Protein AF-A0A2T5C713-F1 (afdb_monomer)

Secondary structure (DSSP, 8-state):
-------------SSHHHHHHHHHHHHHHHHHTT--SHHHHHHHHS---HHHHHHHHHHHHHHHT--TTSPP---HHHHHHHHHHHHHHHH-TTSPPPHHHHHHHHTT-

Structure (mmCIF, N/CA/C/O backbone):
data_AF-A0A2T5C713-F1
#
_entry.id   AF-A0A2T5C713-F1
#
loop_
_atom_site.group_PDB
_atom_site.id
_atom_site.type_symbol
_atom_site.label_atom_id
_atom_site.label_alt_id
_atom_site.label_comp_id
_atom_site.label_asym_id
_atom_site.label_entity_id
_atom_site.label_seq_id
_atom_site.pdbx_PDB_ins_code
_atom_site.Cartn_x
_atom_site.Cartn_y
_atom_site.Cartn_z
_atom_site.occupancy
_atom_site.B_iso_or_equiv
_a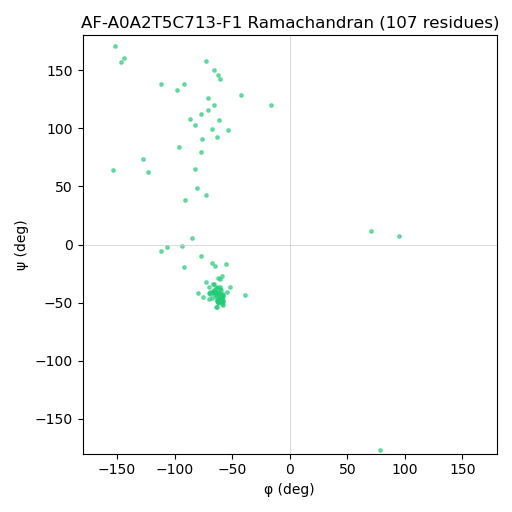tom_site.auth_seq_id
_atom_site.auth_comp_id
_atom_site.auth_asym_id
_atom_site.auth_atom_id
_atom_site.pdbx_PDB_model_num
ATOM 1 N N . MET A 1 1 ? 36.015 6.334 3.143 1.00 34.12 1 MET A N 1
ATOM 2 C CA . MET A 1 1 ? 35.365 7.573 2.676 1.00 34.12 1 MET A CA 1
ATOM 3 C C . MET A 1 1 ? 33.878 7.441 2.978 1.00 34.12 1 MET A C 1
ATOM 5 O O . MET A 1 1 ? 33.215 6.653 2.323 1.00 34.12 1 MET A O 1
ATOM 9 N N . HIS A 1 2 ? 33.399 8.082 4.046 1.00 41.38 2 HIS A N 1
ATOM 10 C CA . HIS A 1 2 ? 31.976 8.135 4.399 1.00 41.38 2 HIS A CA 1
ATOM 11 C C . HIS A 1 2 ? 31.373 9.326 3.646 1.00 41.38 2 HIS A C 1
ATOM 13 O O . HIS A 1 2 ? 31.689 10.467 3.976 1.00 41.38 2 HIS A O 1
ATOM 19 N N . GLN A 1 3 ? 30.565 9.080 2.614 1.00 41.56 3 GLN A N 1
ATOM 20 C CA . GLN A 1 3 ? 29.680 10.119 2.094 1.00 41.56 3 GLN A CA 1
ATOM 21 C C . GLN A 1 3 ? 28.439 10.139 2.978 1.00 41.56 3 GLN A C 1
ATOM 23 O O . GLN A 1 3 ? 27.578 9.266 2.892 1.00 41.56 3 GLN A O 1
ATOM 28 N N . ASN A 1 4 ? 28.393 11.133 3.861 1.00 44.84 4 ASN A N 1
ATOM 29 C CA . ASN A 1 4 ? 27.157 11.586 4.471 1.00 44.84 4 ASN A CA 1
ATOM 30 C C . ASN A 1 4 ? 26.258 12.087 3.342 1.00 44.84 4 ASN A C 1
ATOM 32 O O . ASN A 1 4 ? 26.524 13.139 2.763 1.00 44.84 4 ASN A O 1
ATOM 36 N N . ASN A 1 5 ? 25.219 11.320 3.016 1.00 40.47 5 ASN A N 1
ATOM 37 C CA . ASN A 1 5 ? 24.158 11.793 2.145 1.00 40.47 5 ASN A CA 1
ATOM 38 C C . ASN A 1 5 ? 23.242 12.715 2.965 1.00 40.47 5 ASN A C 1
ATOM 40 O O . ASN A 1 5 ? 22.223 12.295 3.506 1.00 40.47 5 ASN A O 1
ATOM 44 N N . THR A 1 6 ? 23.678 13.961 3.142 1.00 43.78 6 THR A N 1
ATOM 45 C CA . THR A 1 6 ? 22.876 15.081 3.651 1.00 43.78 6 THR A CA 1
ATOM 46 C C . THR A 1 6 ? 22.062 15.687 2.510 1.00 43.78 6 THR A C 1
ATOM 48 O O . THR A 1 6 ? 22.264 16.841 2.152 1.00 43.78 6 THR A O 1
ATOM 51 N N . ASP A 1 7 ? 21.127 14.916 1.955 1.00 48.50 7 ASP A N 1
ATOM 52 C CA . ASP A 1 7 ? 20.010 15.476 1.193 1.00 48.50 7 ASP A CA 1
ATOM 53 C C . ASP A 1 7 ? 18.820 15.594 2.143 1.00 48.50 7 ASP A C 1
ATOM 55 O O . ASP A 1 7 ? 17.981 14.706 2.294 1.00 48.50 7 ASP A O 1
ATOM 59 N N . GLY A 1 8 ? 18.810 16.703 2.878 1.00 49.16 8 GLY A N 1
ATOM 60 C CA . GLY A 1 8 ? 17.656 17.109 3.648 1.00 49.16 8 GLY A CA 1
ATOM 61 C C . GLY A 1 8 ? 16.614 17.705 2.723 1.00 49.16 8 GLY A C 1
ATOM 62 O O . GLY A 1 8 ? 16.852 18.792 2.232 1.00 49.16 8 GLY A O 1
ATOM 63 N N . ILE A 1 9 ? 15.476 17.028 2.558 1.00 38.47 9 ILE A N 1
ATOM 64 C CA . ILE A 1 9 ? 14.124 17.612 2.593 1.00 38.47 9 ILE A CA 1
ATOM 65 C C . ILE A 1 9 ? 13.171 16.485 3.028 1.00 38.47 9 ILE A C 1
ATOM 67 O O . ILE A 1 9 ? 12.314 16.031 2.276 1.00 38.47 9 ILE A O 1
ATOM 71 N N . PHE A 1 10 ? 13.335 15.970 4.250 1.00 47.78 10 PHE A N 1
ATOM 72 C CA . PHE A 1 10 ? 12.199 15.307 4.885 1.00 47.78 10 PHE A CA 1
ATOM 73 C C . PHE A 1 10 ? 11.1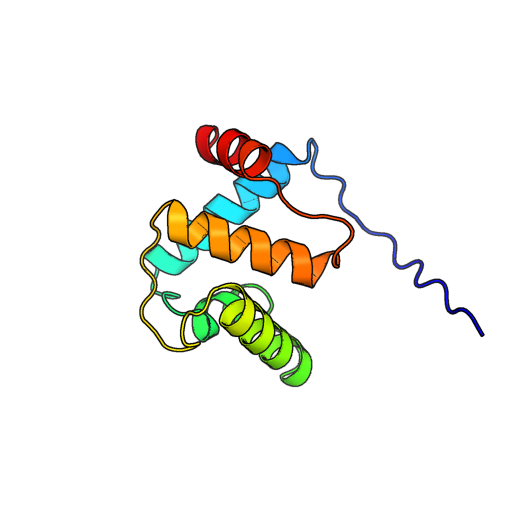93 16.421 5.157 1.00 47.78 10 PHE A C 1
ATOM 75 O O . PHE A 1 10 ? 11.352 17.171 6.121 1.00 47.78 10 PHE A O 1
ATOM 82 N N . GLU A 1 11 ? 10.183 16.565 4.301 1.00 40.62 11 GLU A N 1
ATOM 83 C CA . GLU A 1 11 ? 8.927 17.156 4.739 1.00 40.62 11 GLU A CA 1
ATOM 84 C C . GLU A 1 11 ? 8.493 16.338 5.958 1.00 40.62 11 GLU A C 1
ATOM 86 O O . GLU A 1 11 ? 8.007 15.212 5.851 1.00 40.62 11 GLU A O 1
ATOM 91 N N . GLN A 1 12 ? 8.783 16.860 7.149 1.00 46.84 12 GLN A N 1
ATOM 92 C CA . GLN A 1 12 ? 8.226 16.355 8.387 1.00 46.84 12 GLN A CA 1
ATOM 93 C C . GLN A 1 12 ? 6.723 16.580 8.276 1.00 46.84 12 GLN A C 1
ATOM 95 O O . GLN A 1 12 ? 6.213 17.665 8.556 1.00 46.84 12 GLN A O 1
ATOM 100 N N . PHE A 1 13 ? 6.032 15.553 7.779 1.00 52.12 13 PHE A N 1
ATOM 101 C CA . PHE A 1 13 ? 4.586 15.439 7.789 1.00 52.12 13 PHE A CA 1
ATOM 102 C C . PHE A 1 13 ? 4.095 15.914 9.154 1.00 52.12 13 PHE A C 1
ATOM 104 O O . PHE A 1 13 ? 4.617 15.480 10.180 1.00 52.12 13 PHE A O 1
ATOM 111 N N . SER A 1 14 ? 3.133 16.831 9.175 1.00 49.44 14 SER A N 1
ATOM 112 C CA . SER A 1 14 ? 2.764 17.612 10.362 1.00 49.44 14 SER A CA 1
ATOM 113 C C . SER A 1 14 ? 2.394 16.760 11.593 1.00 49.44 14 SER A C 1
ATOM 115 O O . SER A 1 14 ? 2.458 17.268 12.705 1.00 49.44 14 SER A O 1
ATOM 117 N N . THR A 1 15 ? 2.099 15.464 11.407 1.00 70.88 15 THR A N 1
ATOM 118 C CA . THR A 1 15 ? 2.588 14.349 12.244 1.00 70.88 15 THR A CA 1
ATOM 119 C C . THR A 1 15 ? 2.843 13.126 11.336 1.00 70.88 15 THR A C 1
ATOM 121 O O . THR A 1 15 ? 2.294 13.056 10.228 1.00 70.88 15 THR A O 1
ATOM 124 N N . PHE A 1 16 ? 3.649 12.145 11.769 1.00 77.44 16 PHE A N 1
ATOM 125 C CA . PHE A 1 16 ? 3.937 10.915 11.004 1.00 77.44 16 PHE A CA 1
ATOM 126 C C . PHE A 1 16 ? 2.655 10.193 10.540 1.00 77.44 16 PHE A C 1
ATOM 128 O O . PHE A 1 16 ? 2.577 9.691 9.418 1.00 77.44 16 PHE A O 1
ATOM 135 N N . GLU A 1 17 ? 1.615 10.204 11.373 1.00 81.75 17 GLU A N 1
ATOM 136 C CA . GLU A 1 17 ? 0.312 9.591 11.113 1.00 81.75 17 GLU A CA 1
ATOM 137 C C . GLU A 1 17 ? -0.439 10.258 9.953 1.00 81.75 17 GLU A C 1
ATOM 139 O O . GLU A 1 17 ? -1.045 9.558 9.140 1.00 81.75 17 GLU A O 1
ATOM 144 N N . TYR A 1 18 ? -0.384 11.590 9.822 1.00 84.31 18 TYR A N 1
ATOM 145 C CA . TYR A 1 18 ? -1.032 12.292 8.705 1.00 84.31 18 TYR A CA 1
ATOM 146 C C . TYR A 1 18 ? -0.327 12.032 7.373 1.00 84.31 18 TYR A C 1
ATOM 148 O O . TYR A 1 18 ? -1.002 11.870 6.352 1.00 84.31 18 TYR A O 1
ATOM 156 N N . GLY A 1 19 ? 1.006 11.936 7.384 1.00 86.50 19 GLY A N 1
ATOM 157 C CA . GLY A 1 19 ? 1.782 11.539 6.206 1.00 86.50 19 GLY A CA 1
ATOM 158 C C . GLY A 1 19 ? 1.439 10.123 5.758 1.00 86.50 19 GLY A C 1
ATOM 159 O O . GLY A 1 19 ? 1.101 9.885 4.597 1.00 86.50 19 GLY A O 1
ATOM 160 N N . LEU A 1 20 ? 1.407 9.193 6.714 1.00 90.44 20 LEU A N 1
ATOM 161 C CA . LEU A 1 20 ? 1.032 7.810 6.457 1.00 90.44 20 LEU A CA 1
ATOM 162 C C . LEU A 1 20 ? -0.412 7.696 5.947 1.00 90.44 20 LEU A C 1
ATOM 164 O O . LEU A 1 20 ? -0.674 6.968 4.992 1.00 90.44 20 LEU A O 1
ATOM 168 N N . ARG A 1 21 ? -1.349 8.464 6.515 1.00 93.62 21 ARG A N 1
ATOM 169 C CA . ARG A 1 21 ? -2.741 8.532 6.050 1.00 93.62 21 ARG A CA 1
ATOM 170 C C . ARG A 1 21 ? -2.821 9.011 4.600 1.00 93.62 21 ARG A C 1
ATOM 172 O O . ARG A 1 21 ? -3.536 8.403 3.803 1.00 93.62 21 ARG A O 1
ATOM 179 N N . ALA A 1 22 ? -2.116 10.090 4.252 1.00 93.00 22 ALA A N 1
ATOM 180 C CA . ALA A 1 22 ? -2.098 10.617 2.889 1.00 93.00 22 ALA A CA 1
ATOM 181 C C . ALA A 1 22 ? -1.585 9.563 1.895 1.00 93.00 22 ALA A C 1
ATOM 183 O O . ALA A 1 22 ? -2.235 9.311 0.879 1.00 93.00 22 ALA A O 1
ATOM 184 N N . MET A 1 23 ? -0.500 8.871 2.251 1.00 94.00 23 MET A N 1
ATOM 185 C CA . MET A 1 23 ? 0.062 7.781 1.457 1.00 94.00 23 MET A CA 1
ATOM 186 C C . MET A 1 23 ? -0.924 6.614 1.290 1.00 94.00 23 MET A C 1
ATOM 188 O O . MET A 1 23 ? -1.152 6.155 0.170 1.00 94.00 23 MET A O 1
ATOM 192 N N . ILE A 1 24 ? -1.574 6.166 2.375 1.00 95.56 24 ILE A N 1
ATOM 193 C CA . ILE A 1 24 ? -2.591 5.104 2.313 1.00 95.56 24 ILE A CA 1
ATOM 194 C C . ILE A 1 24 ? -3.743 5.518 1.390 1.00 95.56 24 ILE A C 1
ATOM 196 O O . ILE A 1 24 ? -4.166 4.732 0.540 1.00 95.56 24 ILE A O 1
ATOM 200 N N . LYS A 1 25 ? -4.243 6.753 1.528 1.00 96.38 25 LYS A N 1
ATOM 201 C CA . LYS A 1 25 ? -5.339 7.280 0.707 1.00 96.38 25 LYS A CA 1
ATOM 202 C C . LYS A 1 25 ? -4.969 7.309 -0.774 1.00 96.38 25 LYS A C 1
ATOM 204 O O . LYS A 1 25 ? -5.792 6.924 -1.606 1.00 96.38 25 LYS A O 1
ATOM 209 N N . GLN A 1 26 ? -3.754 7.744 -1.098 1.00 95.50 26 GLN A N 1
ATOM 210 C CA . GLN A 1 26 ? -3.254 7.788 -2.469 1.00 95.50 26 GLN A CA 1
ATOM 211 C C . GLN A 1 26 ? -3.163 6.383 -3.069 1.00 95.50 26 GLN A C 1
ATOM 213 O O . GLN A 1 26 ? -3.803 6.121 -4.084 1.00 95.50 26 GLN A O 1
ATOM 218 N N . VAL A 1 27 ? -2.475 5.455 -2.393 1.00 96.25 27 VAL A N 1
ATOM 219 C CA . VAL A 1 27 ? -2.325 4.068 -2.863 1.00 96.25 27 VAL A CA 1
ATOM 220 C C . VAL A 1 27 ? -3.684 3.393 -3.045 1.00 96.25 27 VAL A C 1
ATOM 222 O O . VAL A 1 27 ? -3.923 2.751 -4.068 1.00 96.25 27 VAL A O 1
ATOM 225 N N . LYS A 1 28 ? -4.608 3.574 -2.093 1.00 97.25 28 LYS A N 1
ATOM 226 C CA . LYS A 1 28 ? -5.974 3.054 -2.213 1.00 97.25 28 LYS A CA 1
ATOM 227 C C . LYS A 1 28 ? -6.671 3.610 -3.459 1.00 97.25 28 LYS A C 1
ATOM 229 O O . LYS A 1 28 ? -7.189 2.839 -4.261 1.00 97.25 28 LYS A O 1
ATOM 234 N N . THR A 1 29 ? -6.654 4.932 -3.623 1.00 97.12 29 THR A N 1
ATOM 235 C CA . THR A 1 29 ? -7.304 5.619 -4.748 1.00 97.12 29 THR A CA 1
ATOM 236 C C . THR A 1 29 ? -6.735 5.165 -6.091 1.00 97.12 29 THR A C 1
ATOM 238 O O . THR A 1 29 ? -7.482 5.002 -7.051 1.00 97.12 29 THR A O 1
ATOM 241 N N . ASP A 1 30 ? -5.426 4.948 -6.172 1.00 96.81 30 ASP A N 1
ATOM 242 C CA . ASP A 1 30 ? -4.770 4.528 -7.406 1.00 96.81 30 ASP A CA 1
ATOM 243 C C . ASP A 1 30 ? -5.131 3.090 -7.787 1.00 96.81 30 ASP A C 1
ATOM 245 O O . ASP A 1 30 ? -5.438 2.831 -8.954 1.00 96.81 30 ASP A O 1
ATOM 249 N N . ILE A 1 31 ? -5.183 2.176 -6.812 1.00 96.69 31 ILE A N 1
ATOM 250 C CA . ILE A 1 31 ? -5.669 0.806 -7.030 1.00 96.69 31 ILE A CA 1
ATOM 251 C C . ILE A 1 31 ? -7.119 0.834 -7.529 1.00 96.69 31 ILE A C 1
ATOM 253 O O . ILE A 1 31 ? -7.421 0.206 -8.545 1.00 96.69 31 ILE A O 1
ATOM 257 N N . ASP A 1 32 ? -7.989 1.612 -6.876 1.00 96.12 32 ASP A N 1
ATOM 258 C CA . ASP A 1 32 ? -9.405 1.743 -7.250 1.00 96.12 32 ASP A CA 1
ATOM 259 C C . ASP A 1 32 ? -9.589 2.333 -8.662 1.00 96.12 32 ASP A C 1
ATOM 261 O O . ASP A 1 32 ? -10.555 2.016 -9.353 1.00 96.12 32 ASP A O 1
ATOM 265 N N . LYS A 1 33 ? -8.643 3.162 -9.125 1.00 96.38 33 LYS A N 1
ATOM 266 C CA . LYS A 1 33 ? -8.618 3.752 -10.476 1.00 96.38 33 LYS A CA 1
ATOM 267 C C . LYS A 1 33 ? -7.977 2.855 -11.542 1.00 96.38 33 LYS A C 1
ATOM 269 O O . LYS A 1 33 ? -7.812 3.292 -12.679 1.00 96.38 33 LYS A O 1
ATOM 274 N N . GLY A 1 34 ? -7.607 1.619 -11.209 1.00 94.38 34 GLY A N 1
ATOM 275 C CA . GLY A 1 34 ? -7.061 0.654 -12.170 1.00 94.38 34 GLY A CA 1
ATOM 276 C C . GLY A 1 34 ? -5.533 0.599 -12.243 1.00 94.38 34 GLY A C 1
ATOM 277 O O . GLY A 1 34 ? -4.990 -0.157 -13.054 1.00 94.38 34 GLY A O 1
ATOM 278 N N . HIS A 1 35 ? -4.816 1.300 -11.357 1.00 96.31 35 HIS A N 1
ATOM 279 C CA . HIS A 1 35 ? -3.395 1.036 -11.088 1.00 96.31 35 HIS A CA 1
ATOM 280 C C . HIS A 1 35 ? -3.250 -0.149 -10.121 1.00 96.31 35 HIS A C 1
ATOM 282 O O . HIS A 1 35 ? -2.553 -0.103 -9.113 1.00 96.31 35 HIS A O 1
ATOM 288 N N . ASN A 1 36 ? -3.965 -1.225 -10.431 1.00 96.12 36 ASN A N 1
ATOM 289 C CA . ASN A 1 36 ? -4.216 -2.374 -9.575 1.00 96.12 36 ASN A CA 1
ATOM 290 C C . ASN A 1 36 ? -3.171 -3.484 -9.751 1.00 96.12 36 ASN A C 1
ATOM 292 O O . ASN A 1 36 ? -3.509 -4.660 -9.744 1.00 9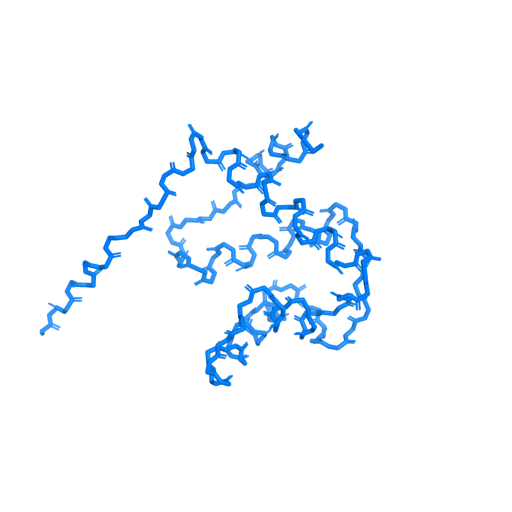6.12 36 ASN A O 1
ATOM 296 N N . SER A 1 37 ? -1.905 -3.125 -9.926 1.00 97.12 37 SER A N 1
ATOM 297 C CA . SER A 1 37 ? -0.771 -4.049 -9.841 1.00 97.12 37 SER A CA 1
ATOM 298 C C . SER A 1 37 ? 0.427 -3.298 -9.280 1.00 97.12 37 SER A C 1
ATOM 300 O O . SER A 1 37 ? 0.476 -2.072 -9.390 1.00 97.12 37 SER A O 1
ATOM 302 N N . ILE A 1 38 ? 1.404 -3.992 -8.690 1.00 96.62 38 ILE A N 1
ATOM 303 C CA . ILE A 1 38 ? 2.595 -3.324 -8.135 1.00 96.62 38 ILE A CA 1
ATOM 304 C C . ILE A 1 38 ? 3.308 -2.530 -9.232 1.00 96.62 38 ILE A C 1
ATOM 306 O O . ILE A 1 38 ? 3.673 -1.380 -9.009 1.00 96.62 38 ILE A O 1
ATOM 310 N N . ALA A 1 39 ? 3.443 -3.102 -10.432 1.00 95.38 39 ALA A N 1
ATOM 311 C CA . ALA A 1 39 ? 4.055 -2.413 -11.560 1.00 95.38 39 ALA A CA 1
ATOM 312 C C . ALA A 1 39 ? 3.320 -1.106 -11.901 1.00 95.38 39 ALA A C 1
ATOM 314 O O . ALA A 1 39 ? 3.939 -0.048 -11.927 1.00 95.38 39 ALA A O 1
ATOM 315 N N . LYS A 1 40 ? 1.993 -1.146 -12.088 1.00 95.56 40 LYS A N 1
ATOM 316 C CA . LYS A 1 40 ? 1.208 0.053 -12.434 1.00 95.56 40 LYS A CA 1
ATOM 317 C C . LYS A 1 40 ? 1.182 1.087 -11.311 1.00 95.56 40 LYS A C 1
ATOM 319 O O . LYS A 1 40 ? 1.230 2.282 -11.593 1.00 95.56 40 LYS A O 1
ATOM 324 N N . LEU A 1 41 ? 1.059 0.627 -10.067 1.00 96.62 41 LEU A N 1
ATOM 325 C CA . LEU A 1 41 ? 1.000 1.472 -8.880 1.00 96.62 41 LEU A CA 1
ATOM 326 C C . LEU A 1 41 ? 2.313 2.234 -8.704 1.00 96.62 41 LEU A C 1
ATOM 328 O O . LEU A 1 41 ? 2.304 3.458 -8.641 1.00 96.62 41 LEU A O 1
ATOM 332 N N . ILE A 1 42 ? 3.442 1.523 -8.681 1.00 94.88 42 ILE A N 1
ATOM 333 C CA . ILE A 1 42 ? 4.757 2.122 -8.442 1.00 94.88 42 ILE A CA 1
ATOM 334 C C . ILE A 1 42 ? 5.198 2.991 -9.620 1.00 94.88 42 ILE A C 1
ATOM 336 O O . ILE A 1 42 ? 5.674 4.099 -9.394 1.00 94.88 42 ILE A O 1
ATOM 340 N N . SER A 1 43 ? 4.963 2.569 -10.869 1.00 93.69 43 SER A N 1
ATOM 341 C CA . SER A 1 43 ? 5.258 3.413 -12.036 1.00 93.69 43 SER A CA 1
ATOM 342 C C . SER A 1 43 ? 4.476 4.729 -12.038 1.00 93.69 43 SER A C 1
ATOM 344 O O . SER A 1 43 ? 4.964 5.721 -12.571 1.00 93.69 43 SER A O 1
ATOM 346 N N . LYS A 1 44 ? 3.275 4.757 -11.445 1.00 93.19 44 LYS A N 1
ATOM 347 C CA . LYS A 1 44 ? 2.504 5.992 -11.253 1.00 93.19 44 LYS A CA 1
ATOM 348 C C . LYS A 1 44 ? 3.008 6.804 -10.056 1.00 93.19 44 LYS A C 1
ATOM 350 O O . LYS A 1 44 ? 3.062 8.025 -10.140 1.00 93.19 44 LYS A O 1
ATOM 355 N N . TYR A 1 45 ? 3.326 6.133 -8.950 1.00 91.19 45 TYR A N 1
ATOM 356 C CA . TYR A 1 45 ? 3.721 6.760 -7.688 1.00 91.19 45 TYR A CA 1
ATOM 357 C C . TYR A 1 45 ? 5.101 7.427 -7.770 1.00 91.19 45 TYR A C 1
ATOM 359 O O . TYR A 1 45 ? 5.270 8.544 -7.295 1.00 91.19 45 TYR A O 1
ATOM 367 N N . ALA A 1 46 ? 6.067 6.767 -8.410 1.00 87.25 46 ALA A N 1
ATOM 368 C CA . ALA A 1 46 ? 7.437 7.245 -8.574 1.00 87.25 46 ALA A CA 1
ATOM 369 C C . ALA A 1 46 ? 7.855 7.199 -10.059 1.00 87.25 46 ALA A C 1
ATOM 371 O O . ALA A 1 46 ? 8.620 6.322 -10.464 1.00 87.25 46 ALA A O 1
ATOM 372 N N . PRO A 1 47 ? 7.351 8.119 -10.905 1.00 78.38 47 PRO A N 1
ATOM 373 C CA . PRO A 1 47 ? 7.697 8.164 -12.321 1.00 78.38 47 PRO A CA 1
ATOM 374 C C . PRO A 1 47 ? 9.105 8.754 -12.497 1.00 78.38 47 PRO A C 1
ATOM 376 O O . PRO A 1 47 ? 9.291 9.966 -12.576 1.00 78.38 47 PRO A O 1
ATOM 379 N N . SER A 1 48 ? 10.144 7.920 -12.515 1.00 68.56 48 SER A N 1
ATOM 380 C CA . SER A 1 48 ? 11.524 8.351 -12.804 1.00 68.56 48 SER A CA 1
ATOM 381 C C . SER A 1 48 ? 12.349 7.227 -13.435 1.00 68.56 48 SER A C 1
ATOM 383 O O . SER A 1 48 ? 11.882 6.092 -13.507 1.00 68.56 48 SER A O 1
ATOM 385 N N . LYS A 1 49 ? 13.562 7.570 -13.909 1.00 63.25 49 LYS A N 1
ATOM 386 C CA . LYS A 1 49 ? 14.566 6.711 -14.581 1.00 63.25 49 LYS A CA 1
ATOM 387 C C . LYS A 1 49 ? 14.311 5.209 -14.397 1.00 63.25 49 LYS A C 1
ATOM 389 O O . LYS A 1 49 ? 14.347 4.729 -13.265 1.00 63.25 49 LYS A O 1
ATOM 394 N N . GLU A 1 50 ? 14.118 4.488 -15.507 1.00 63.16 50 GLU A N 1
ATOM 395 C CA . GLU A 1 50 ? 13.709 3.069 -15.554 1.00 63.16 50 GLU A CA 1
ATOM 396 C C . GLU A 1 50 ? 14.362 2.191 -14.475 1.00 63.16 50 GLU A C 1
ATOM 398 O O . GLU A 1 50 ? 13.671 1.436 -13.795 1.00 63.16 50 GLU A O 1
ATOM 403 N N . ASN A 1 51 ? 15.667 2.354 -14.240 1.00 73.50 51 ASN A N 1
ATOM 404 C CA . ASN A 1 51 ? 16.415 1.557 -13.265 1.00 73.50 51 ASN A CA 1
ATOM 405 C C . ASN A 1 51 ? 15.942 1.727 -11.807 1.00 73.50 51 ASN A C 1
ATOM 407 O O . ASN A 1 51 ? 15.937 0.752 -11.056 1.00 73.50 51 ASN A O 1
ATOM 411 N N . THR A 1 52 ? 15.537 2.927 -11.382 1.00 83.25 52 THR A N 1
ATOM 412 C CA . THR A 1 52 ? 15.082 3.167 -9.999 1.00 83.25 52 THR A CA 1
ATOM 413 C C . THR A 1 52 ? 13.681 2.602 -9.786 1.00 83.25 52 THR A C 1
ATOM 415 O O . THR A 1 52 ? 13.438 1.897 -8.807 1.00 83.25 52 THR A O 1
ATOM 418 N N . THR A 1 53 ? 12.780 2.845 -10.740 1.00 89.62 53 THR A N 1
ATOM 419 C CA . THR A 1 53 ? 11.394 2.355 -10.697 1.00 89.62 53 THR A CA 1
ATOM 420 C C . THR A 1 53 ? 11.340 0.830 -10.736 1.00 89.62 53 THR A C 1
ATOM 422 O O . THR A 1 53 ? 10.588 0.208 -9.987 1.00 89.62 53 THR A O 1
ATOM 425 N N . GLU A 1 54 ? 12.182 0.202 -11.557 1.00 92.50 54 GLU A N 1
ATOM 426 C CA . GLU A 1 54 ? 12.267 -1.254 -11.643 1.00 92.50 54 GLU A CA 1
ATOM 427 C C . GLU A 1 54 ? 12.758 -1.883 -10.330 1.00 92.50 54 GLU A C 1
ATOM 429 O O . GLU A 1 54 ? 12.204 -2.885 -9.872 1.00 92.50 54 GLU A O 1
ATOM 434 N N . ASN A 1 55 ? 13.757 -1.275 -9.684 1.00 93.12 55 ASN A N 1
ATOM 435 C CA . ASN A 1 55 ? 14.233 -1.718 -8.372 1.00 93.12 55 ASN A CA 1
ATOM 436 C C . ASN A 1 55 ? 13.153 -1.572 -7.295 1.00 93.12 55 ASN A C 1
ATOM 438 O O . ASN A 1 55 ? 13.009 -2.460 -6.453 1.00 93.12 55 ASN A O 1
ATOM 442 N N . TYR A 1 56 ? 12.357 -0.504 -7.357 1.00 94.56 56 TYR A N 1
ATOM 443 C CA . TYR A 1 56 ? 11.231 -0.297 -6.455 1.00 94.56 56 TYR A CA 1
ATOM 444 C C . TYR A 1 56 ? 10.167 -1.392 -6.635 1.00 94.56 56 TYR A C 1
ATOM 446 O O . TYR A 1 56 ? 9.774 -2.051 -5.669 1.00 94.56 56 TYR A O 1
ATOM 454 N N . ILE A 1 57 ? 9.768 -1.681 -7.877 1.00 95.25 57 ILE A N 1
ATOM 455 C CA . ILE A 1 57 ? 8.801 -2.747 -8.177 1.00 95.25 57 ILE A CA 1
ATOM 456 C C . ILE A 1 57 ? 9.301 -4.101 -7.665 1.00 95.25 57 ILE A C 1
ATOM 458 O O . ILE A 1 57 ? 8.559 -4.806 -6.978 1.00 95.25 57 ILE A O 1
ATOM 462 N N . LYS A 1 58 ? 10.561 -4.453 -7.953 1.00 95.62 58 LYS A N 1
ATOM 463 C CA . LYS A 1 58 ? 11.177 -5.703 -7.480 1.00 95.62 58 LYS A CA 1
ATOM 464 C C . LYS A 1 58 ? 11.185 -5.793 -5.959 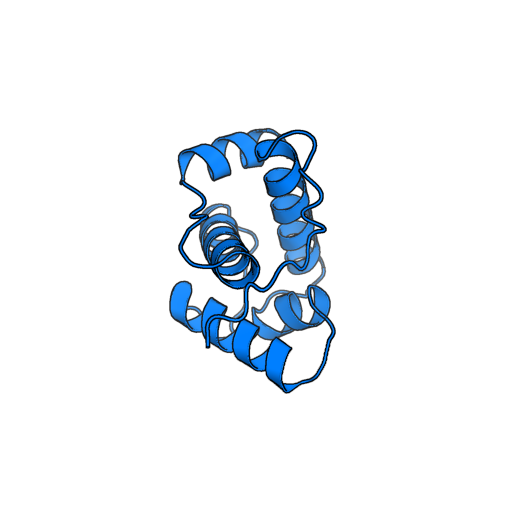1.00 95.62 58 LYS A C 1
ATOM 466 O O . LYS A 1 58 ? 10.836 -6.837 -5.412 1.00 95.62 58 LYS A O 1
ATOM 471 N N . TYR A 1 59 ? 11.550 -4.709 -5.279 1.00 95.25 59 TYR A N 1
ATOM 472 C CA . TYR A 1 59 ? 11.582 -4.667 -3.823 1.00 95.25 59 TYR A CA 1
ATOM 473 C C . TYR A 1 59 ? 10.191 -4.880 -3.220 1.00 95.25 59 TYR A C 1
ATOM 475 O O . TYR A 1 59 ? 10.020 -5.739 -2.356 1.00 95.25 59 TYR A O 1
ATOM 483 N N . VAL A 1 60 ? 9.178 -4.148 -3.694 1.00 95.62 60 VAL A N 1
ATOM 484 C CA . VAL A 1 60 ? 7.810 -4.251 -3.162 1.00 95.62 60 VAL A CA 1
ATOM 485 C C . VAL A 1 60 ? 7.207 -5.623 -3.460 1.00 95.62 60 VAL A C 1
ATOM 487 O O . VAL A 1 60 ? 6.595 -6.215 -2.573 1.00 95.62 60 VAL A O 1
ATOM 490 N N . ALA A 1 61 ? 7.429 -6.176 -4.655 1.00 96.38 61 ALA A N 1
ATOM 491 C CA . ALA A 1 61 ? 7.003 -7.535 -4.991 1.00 96.38 61 ALA A CA 1
ATOM 492 C C . ALA A 1 61 ? 7.645 -8.574 -4.056 1.00 96.38 61 ALA A C 1
ATOM 494 O O . ALA A 1 61 ? 6.944 -9.400 -3.475 1.00 96.38 61 ALA A O 1
ATOM 495 N N . ALA A 1 62 ? 8.958 -8.478 -3.818 1.00 95.88 62 ALA A N 1
ATOM 496 C CA . ALA A 1 62 ? 9.670 -9.385 -2.921 1.00 95.88 62 ALA A CA 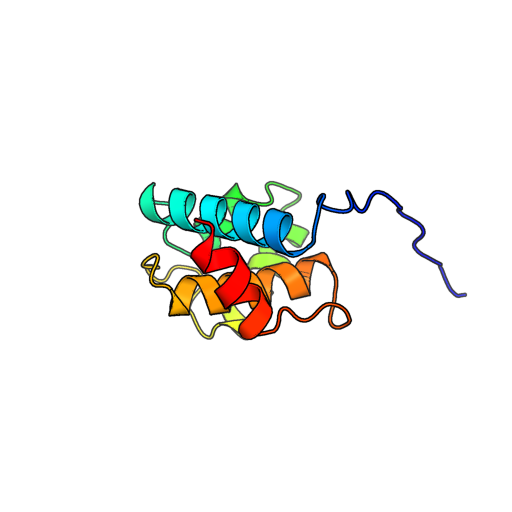1
ATOM 497 C C . ALA A 1 62 ? 9.211 -9.268 -1.456 1.00 95.88 62 ALA A C 1
ATOM 499 O O . ALA A 1 62 ? 9.063 -10.280 -0.779 1.00 95.88 62 ALA A O 1
ATOM 500 N N . GLN A 1 63 ? 8.962 -8.051 -0.958 1.00 94.06 63 GLN A N 1
ATOM 501 C CA . GLN A 1 63 ? 8.507 -7.836 0.422 1.00 94.06 63 GLN A CA 1
ATOM 502 C C . GLN A 1 63 ? 7.051 -8.258 0.650 1.00 94.06 63 GLN A C 1
ATOM 504 O O . GLN A 1 63 ? 6.697 -8.662 1.755 1.00 94.06 63 GLN A O 1
ATOM 509 N N . THR A 1 64 ? 6.194 -8.136 -0.365 1.00 92.56 64 THR A N 1
ATOM 510 C CA . THR A 1 64 ? 4.766 -8.478 -0.253 1.00 92.56 64 THR A CA 1
ATOM 511 C C . THR A 1 64 ? 4.456 -9.918 -0.656 1.00 92.56 64 THR A C 1
ATOM 513 O O . THR A 1 64 ? 3.398 -10.424 -0.284 1.00 92.56 64 THR A O 1
ATOM 516 N N . GLY A 1 65 ? 5.349 -10.574 -1.405 1.00 94.19 65 GLY A N 1
ATOM 517 C CA . GLY A 1 65 ? 5.117 -11.891 -2.003 1.00 94.19 65 GLY A CA 1
ATOM 518 C C . GLY A 1 65 ? 4.107 -11.874 -3.157 1.00 94.19 65 GLY A C 1
ATOM 519 O O . GLY A 1 65 ? 3.647 -12.932 -3.578 1.00 94.19 65 GLY A O 1
ATOM 520 N N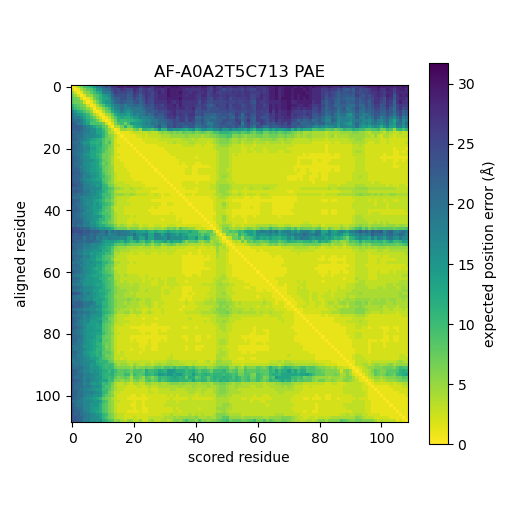 . ILE A 1 66 ? 3.730 -10.691 -3.650 1.00 93.00 66 ILE A N 1
ATOM 521 C CA . ILE A 1 66 ? 2.754 -10.516 -4.727 1.00 93.00 66 ILE A CA 1
ATOM 522 C C . ILE A 1 66 ? 3.510 -10.331 -6.044 1.00 93.00 66 ILE A C 1
ATOM 524 O O . ILE A 1 66 ? 4.447 -9.535 -6.122 1.00 93.00 66 ILE A O 1
ATOM 528 N N . ASP A 1 67 ? 3.088 -11.043 -7.091 1.00 95.12 67 ASP A N 1
ATOM 529 C CA . ASP A 1 67 ? 3.650 -10.846 -8.427 1.00 95.12 67 ASP A CA 1
ATOM 530 C C . ASP A 1 67 ? 3.423 -9.406 -8.915 1.00 95.12 67 ASP A C 1
ATOM 532 O O . ASP A 1 67 ? 2.370 -8.801 -8.701 1.00 95.12 67 ASP A O 1
ATOM 536 N N . ARG A 1 68 ? 4.412 -8.850 -9.618 1.00 95.25 68 ARG A N 1
ATOM 537 C CA . ARG A 1 68 ? 4.395 -7.445 -10.044 1.00 95.25 68 ARG A CA 1
ATOM 538 C C . ARG A 1 68 ? 3.193 -7.075 -10.923 1.00 95.25 68 ARG A C 1
ATOM 540 O O . ARG A 1 68 ? 2.796 -5.909 -10.941 1.00 95.25 68 ARG A O 1
ATOM 547 N N . ASN A 1 69 ? 2.640 -8.046 -11.649 1.00 96.19 69 ASN A N 1
ATOM 548 C CA . ASN A 1 69 ? 1.516 -7.889 -12.566 1.00 96.19 69 ASN A CA 1
ATOM 549 C C . ASN A 1 69 ? 0.217 -8.495 -12.019 1.00 96.19 69 ASN A C 1
ATOM 551 O O . ASN A 1 69 ? -0.821 -8.363 -12.669 1.00 96.19 69 ASN A O 1
ATOM 555 N N . ALA A 1 70 ? 0.246 -9.122 -10.839 1.00 94.81 70 ALA A N 1
ATOM 556 C CA . ALA A 1 70 ? -0.957 -9.640 -10.206 1.00 94.81 70 ALA A CA 1
ATOM 557 C C . ALA A 1 70 ? -1.950 -8.516 -9.885 1.00 94.81 70 ALA A C 1
ATOM 559 O O . ALA A 1 70 ? -1.574 -7.395 -9.530 1.00 94.81 70 ALA A O 1
ATOM 560 N N . GLY A 1 71 ? -3.236 -8.853 -9.994 1.00 94.50 71 GLY A N 1
ATOM 561 C CA . GLY A 1 71 ? -4.329 -7.965 -9.627 1.00 94.50 71 GLY A CA 1
ATOM 562 C C . GLY A 1 71 ? -4.338 -7.689 -8.124 1.00 94.50 71 GLY A C 1
ATOM 563 O O . GLY A 1 71 ? -4.485 -8.601 -7.313 1.00 94.50 71 GLY A O 1
ATOM 564 N N . LEU A 1 72 ? -4.208 -6.420 -7.758 1.00 93.75 72 LEU A N 1
ATOM 565 C CA . LEU A 1 72 ? -4.351 -5.914 -6.402 1.00 93.75 72 LEU A CA 1
ATOM 566 C C . LEU A 1 72 ? -5.795 -5.482 -6.156 1.00 93.75 72 LEU A C 1
ATOM 568 O O . LEU A 1 72 ? -6.409 -4.795 -6.970 1.00 93.75 72 LEU A O 1
ATOM 572 N N . VAL A 1 73 ? -6.301 -5.819 -4.976 1.00 94.00 73 VAL A N 1
ATOM 573 C CA . VAL A 1 73 ? -7.531 -5.249 -4.420 1.00 94.00 73 VAL A CA 1
ATOM 574 C C . VAL A 1 73 ? -7.130 -4.406 -3.220 1.00 94.00 73 VAL A C 1
ATOM 576 O O . VAL A 1 73 ? -6.293 -4.840 -2.425 1.00 94.00 73 VAL A O 1
ATOM 579 N N . SER A 1 74 ? -7.728 -3.222 -3.058 1.00 92.75 74 SER A N 1
ATOM 580 C CA . SER A 1 74 ? -7.395 -2.260 -1.998 1.00 92.75 74 SER A CA 1
ATOM 581 C C . SER A 1 74 ? -7.879 -2.703 -0.600 1.00 92.75 74 SER A C 1
ATOM 583 O O . SER A 1 74 ? -8.445 -1.919 0.165 1.00 92.75 74 SER A O 1
ATOM 585 N N . THR A 1 75 ? -7.718 -3.982 -0.258 1.00 95.44 75 THR A N 1
ATOM 586 C CA . THR A 1 75 ? -8.023 -4.500 1.075 1.00 95.44 75 THR A CA 1
ATOM 587 C C . THR A 1 75 ? -7.074 -3.880 2.091 1.00 95.44 75 THR A C 1
ATOM 589 O O . THR A 1 75 ? -5.920 -3.579 1.786 1.00 95.44 75 THR A O 1
ATOM 592 N N . LYS A 1 76 ? -7.530 -3.734 3.334 1.00 95.06 76 LYS A N 1
ATOM 593 C CA . LYS A 1 76 ? -6.707 -3.185 4.415 1.00 95.06 76 LYS A CA 1
ATOM 594 C C . LYS A 1 76 ? -5.379 -3.933 4.586 1.00 95.06 76 LYS A C 1
ATOM 596 O O . LYS A 1 76 ? -4.342 -3.302 4.755 1.00 95.06 76 LYS A O 1
ATOM 601 N N . THR A 1 77 ? -5.396 -5.263 4.483 1.00 94.38 77 THR A N 1
ATOM 602 C CA . THR A 1 77 ? -4.188 -6.101 4.553 1.00 94.38 77 THR A CA 1
ATOM 603 C C . THR A 1 77 ? -3.235 -5.826 3.391 1.00 94.38 77 THR A C 1
ATOM 605 O O . THR A 1 77 ? -2.037 -5.668 3.621 1.00 94.38 77 THR A O 1
ATOM 608 N N . ALA A 1 78 ? -3.751 -5.723 2.161 1.00 94.38 78 ALA A N 1
ATOM 609 C CA . ALA A 1 78 ? -2.932 -5.395 0.996 1.00 94.38 78 ALA A CA 1
ATOM 610 C C . ALA A 1 78 ? -2.311 -3.999 1.131 1.00 94.38 78 ALA A C 1
ATOM 612 O O . ALA A 1 78 ? -1.101 -3.853 0.980 1.00 94.38 78 ALA A O 1
ATOM 613 N N . LEU A 1 79 ? -3.112 -2.995 1.506 1.00 96.00 79 LEU A N 1
ATOM 614 C CA . LEU A 1 79 ? -2.637 -1.633 1.753 1.00 96.00 79 LEU A CA 1
ATOM 615 C C . LEU A 1 79 ? -1.560 -1.608 2.840 1.00 96.00 79 LEU A C 1
ATOM 617 O O . LEU A 1 79 ? -0.523 -0.989 2.641 1.00 96.00 79 LEU A O 1
ATOM 621 N N . ARG A 1 80 ? -1.746 -2.327 3.952 1.00 95.56 80 ARG A N 1
ATOM 622 C CA . ARG A 1 80 ? -0.739 -2.417 5.018 1.00 95.56 80 ARG A CA 1
ATOM 623 C C . ARG A 1 80 ? 0.588 -2.961 4.509 1.00 95.56 80 ARG A C 1
ATOM 625 O O . ARG A 1 80 ? 1.629 -2.366 4.771 1.00 95.56 80 ARG A O 1
ATOM 632 N N . ASN A 1 81 ? 0.557 -4.075 3.782 1.00 95.00 81 ASN A N 1
ATOM 633 C CA . ASN A 1 81 ? 1.772 -4.708 3.275 1.00 95.00 81 ASN A CA 1
ATOM 634 C C . ASN A 1 81 ? 2.480 -3.818 2.242 1.00 95.00 81 ASN A C 1
ATOM 636 O O . ASN A 1 81 ? 3.697 -3.654 2.317 1.00 95.00 81 ASN A O 1
ATOM 640 N N . LEU A 1 82 ? 1.721 -3.194 1.333 1.00 95.69 82 LEU A N 1
ATOM 641 C CA . LEU A 1 82 ? 2.249 -2.259 0.337 1.00 95.69 82 LEU A CA 1
ATOM 642 C C . LEU A 1 82 ? 2.891 -1.040 1.000 1.00 95.69 82 LEU A C 1
ATOM 644 O O . LEU A 1 82 ? 4.040 -0.730 0.717 1.00 95.69 82 LEU A O 1
ATOM 648 N N . ILE A 1 83 ? 2.191 -0.392 1.929 1.00 95.06 83 ILE A N 1
ATOM 649 C CA . ILE A 1 83 ? 2.667 0.820 2.603 1.00 95.06 83 ILE A CA 1
ATOM 650 C C . ILE A 1 83 ? 3.922 0.535 3.428 1.00 95.06 83 ILE A C 1
ATOM 652 O O . ILE A 1 83 ? 4.894 1.280 3.337 1.00 95.06 83 ILE A O 1
ATOM 656 N N . LYS A 1 84 ? 3.958 -0.578 4.172 1.00 93.94 84 LYS A N 1
ATOM 657 C CA . LYS A 1 84 ? 5.160 -0.995 4.912 1.00 93.94 84 LYS A CA 1
ATOM 658 C C . LYS A 1 84 ? 6.350 -1.221 3.978 1.00 93.94 84 LYS A C 1
ATOM 660 O O . LYS A 1 84 ? 7.456 -0.804 4.310 1.00 93.94 84 LYS A O 1
ATOM 665 N N . ALA A 1 85 ? 6.139 -1.866 2.830 1.00 94.50 85 ALA A N 1
ATOM 666 C CA . ALA A 1 85 ? 7.195 -2.089 1.847 1.00 94.50 85 ALA A CA 1
ATOM 667 C C . ALA A 1 85 ? 7.663 -0.772 1.207 1.00 94.50 85 ALA A C 1
ATOM 669 O O . ALA A 1 85 ? 8.859 -0.514 1.146 1.00 94.50 85 ALA A O 1
ATOM 670 N N . MET A 1 86 ? 6.735 0.087 0.791 1.00 93.31 86 MET A N 1
ATOM 671 C CA . MET A 1 86 ? 7.052 1.375 0.177 1.00 93.31 86 MET A CA 1
ATOM 672 C C . MET A 1 86 ? 7.826 2.284 1.136 1.00 93.31 86 MET A C 1
ATOM 674 O O . MET A 1 86 ? 8.915 2.727 0.797 1.00 93.31 86 MET A O 1
ATOM 678 N N . VAL A 1 87 ? 7.365 2.469 2.377 1.00 90.62 87 VAL A N 1
ATOM 679 C CA . VAL A 1 87 ? 8.074 3.308 3.363 1.00 90.62 87 VAL A CA 1
ATOM 680 C C . VAL A 1 87 ? 9.484 2.786 3.657 1.00 90.62 87 VAL A C 1
ATOM 682 O O . VAL A 1 87 ? 10.409 3.588 3.784 1.00 90.62 87 VAL A O 1
ATOM 685 N N . ARG A 1 88 ? 9.675 1.461 3.718 1.00 90.31 88 ARG A N 1
ATOM 686 C CA . ARG A 1 88 ? 11.008 0.854 3.877 1.00 90.31 88 ARG A CA 1
ATOM 687 C C . ARG A 1 88 ? 11.918 1.084 2.675 1.00 90.31 88 ARG A C 1
ATOM 689 O O . ARG A 1 88 ? 13.126 1.183 2.862 1.00 90.31 88 ARG A O 1
ATOM 696 N N . PHE A 1 89 ? 11.366 1.131 1.465 1.00 89.69 89 PHE A N 1
ATOM 697 C CA . PHE A 1 89 ? 12.137 1.449 0.267 1.00 89.69 89 PHE A CA 1
ATOM 698 C C . PHE A 1 89 ? 12.567 2.922 0.266 1.00 89.69 89 PHE A C 1
ATOM 700 O O . PHE A 1 89 ? 13.745 3.199 0.071 1.00 89.69 89 PHE A O 1
ATOM 707 N N . GLU A 1 90 ? 11.641 3.840 0.565 1.00 85.50 90 GLU A N 1
ATOM 708 C CA . GLU A 1 90 ? 11.890 5.292 0.564 1.00 85.50 90 GLU A CA 1
ATOM 709 C C . GLU A 1 90 ? 12.868 5.737 1.662 1.00 85.50 90 GLU A C 1
ATOM 711 O O . GLU A 1 90 ? 13.730 6.579 1.437 1.00 85.50 90 GLU A O 1
ATOM 716 N N . ASN A 1 91 ? 12.744 5.173 2.866 1.00 82.44 91 ASN A N 1
ATOM 717 C CA . ASN A 1 91 ? 13.450 5.668 4.055 1.00 82.44 91 ASN A CA 1
ATOM 718 C C . ASN A 1 91 ? 14.523 4.692 4.568 1.00 82.44 91 ASN A C 1
ATOM 720 O O . ASN A 1 91 ? 15.262 4.994 5.506 1.00 82.44 91 ASN A O 1
ATOM 724 N N . GLY A 1 92 ? 14.614 3.498 3.980 1.00 79.31 92 GLY A N 1
ATOM 725 C CA . GLY A 1 92 ? 15.469 2.417 4.459 1.00 79.31 92 GLY A CA 1
ATOM 726 C C . GLY A 1 92 ? 14.897 1.661 5.668 1.00 79.31 92 GLY A C 1
ATOM 727 O O . GLY A 1 92 ? 13.797 1.914 6.162 1.00 79.31 92 GLY A O 1
ATOM 728 N N . GLN A 1 93 ? 15.675 0.699 6.177 1.00 74.31 93 GLN A N 1
ATOM 729 C CA . GLN A 1 93 ? 15.257 -0.212 7.259 1.00 74.31 93 GLN A CA 1
ATOM 730 C C . GLN A 1 93 ? 15.063 0.475 8.622 1.00 74.31 93 GLN A C 1
ATOM 732 O O . GLN A 1 93 ? 14.426 -0.095 9.504 1.00 74.31 93 GLN A O 1
ATOM 737 N N . ASN A 1 94 ? 15.586 1.692 8.793 1.00 72.06 94 ASN A N 1
ATOM 738 C CA . ASN A 1 94 ? 15.563 2.415 10.067 1.00 72.06 94 ASN A CA 1
ATOM 739 C C . ASN A 1 94 ? 14.201 3.049 10.390 1.00 72.06 94 ASN A C 1
ATOM 741 O O . ASN A 1 94 ? 13.992 3.476 11.522 1.00 72.06 94 ASN A O 1
ATOM 745 N N . TYR A 1 95 ? 13.266 3.071 9.434 1.00 71.75 95 TYR A N 1
ATOM 746 C CA . TYR A 1 95 ? 11.935 3.658 9.612 1.00 71.75 95 TYR A CA 1
ATOM 747 C C . TYR A 1 95 ? 10.816 2.639 9.339 1.00 71.75 95 TYR A C 1
ATOM 749 O O . TYR A 1 95 ? 10.025 2.802 8.406 1.00 71.75 95 TYR A O 1
ATOM 757 N N . PRO A 1 96 ? 10.727 1.542 10.118 1.00 80.75 96 PRO A N 1
ATOM 758 C CA . PRO A 1 96 ? 9.665 0.568 9.935 1.00 80.75 96 PRO A CA 1
ATOM 759 C C . PRO A 1 96 ? 8.319 1.147 10.391 1.00 80.75 96 PRO A C 1
ATOM 761 O O . PRO A 1 96 ? 8.158 1.548 11.540 1.00 80.75 96 PRO A O 1
ATOM 764 N N . VAL A 1 97 ? 7.315 1.107 9.513 1.00 87.56 97 VAL A N 1
ATOM 765 C CA . VAL A 1 97 ? 5.921 1.350 9.910 1.00 87.56 97 VAL A CA 1
ATOM 766 C C . VAL A 1 97 ? 5.437 0.155 10.731 1.00 87.56 97 VAL A C 1
ATOM 768 O O . VAL A 1 97 ? 5.363 -0.971 10.226 1.00 87.56 97 VAL A O 1
ATOM 771 N N . SER A 1 98 ? 5.116 0.386 12.001 1.00 90.81 98 SER A N 1
ATOM 772 C CA . SER A 1 98 ? 4.462 -0.607 12.854 1.00 90.81 98 SER A CA 1
ATOM 773 C C . SER A 1 98 ? 2.997 -0.794 12.459 1.00 90.81 98 SER A C 1
ATOM 775 O O . SER A 1 98 ? 2.365 0.097 11.885 1.00 90.81 98 SER A O 1
ATOM 777 N N . ASP A 1 99 ? 2.422 -1.944 12.810 1.00 91.31 99 ASP A N 1
ATOM 778 C CA . ASP A 1 99 ? 1.000 -2.189 12.557 1.00 91.31 99 ASP A CA 1
ATOM 779 C C . ASP A 1 99 ? 0.131 -1.161 13.290 1.00 91.31 99 ASP A C 1
ATOM 781 O O . ASP A 1 99 ? -0.836 -0.673 12.720 1.00 91.31 99 ASP A O 1
ATOM 785 N N . LYS A 1 100 ? 0.524 -0.745 14.500 1.00 91.69 100 LYS A N 1
ATOM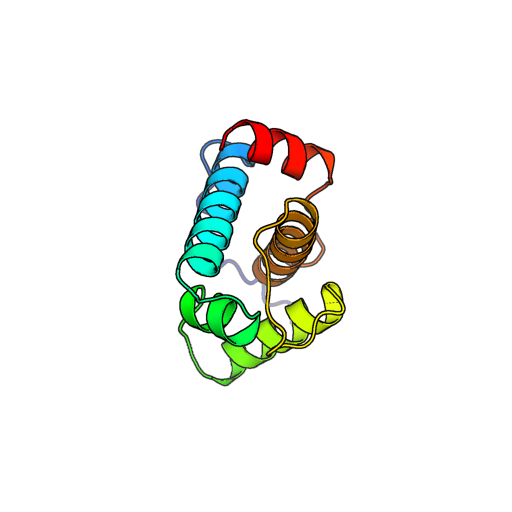 786 C CA . LYS A 1 100 ? -0.174 0.301 15.256 1.00 91.69 100 LYS A CA 1
ATOM 787 C C . LYS A 1 100 ? -0.225 1.628 14.491 1.00 91.69 100 LYS A C 1
ATOM 789 O O . LYS A 1 100 ? -1.310 2.176 14.331 1.00 91.69 100 LYS A O 1
ATOM 794 N N . GLN A 1 101 ? 0.909 2.097 13.971 1.00 90.88 101 GLN A N 1
ATOM 795 C CA . GLN A 1 101 ? 0.960 3.345 13.199 1.00 90.88 101 GLN A CA 1
ATOM 796 C C . GLN A 1 101 ? 0.099 3.264 11.935 1.00 90.88 101 GLN A C 1
ATOM 798 O O . GLN A 1 101 ? -0.626 4.205 11.619 1.00 90.88 101 GLN A O 1
ATOM 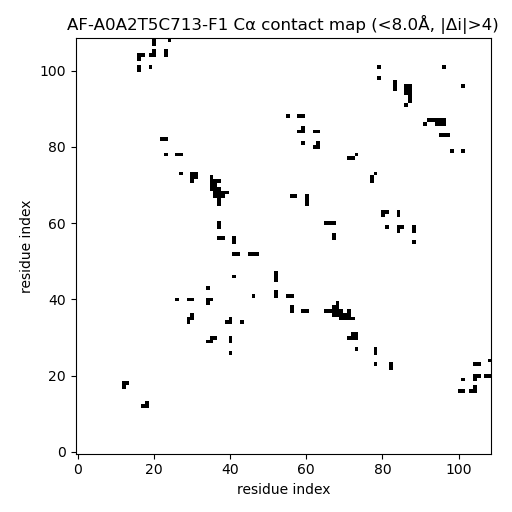803 N N . PHE A 1 102 ? 0.136 2.127 11.229 1.00 93.75 102 PHE A N 1
ATOM 804 C CA . PHE A 1 102 ? -0.744 1.907 10.083 1.00 93.75 102 PHE A CA 1
ATOM 805 C C . PHE A 1 102 ? -2.221 1.964 10.487 1.00 93.75 102 PHE A C 1
ATOM 807 O O . PHE A 1 102 ? -3.014 2.607 9.811 1.00 93.75 102 PHE A O 1
ATOM 814 N N . GLU A 1 103 ? -2.597 1.310 11.584 1.00 94.06 103 GLU A N 1
ATOM 815 C CA . GLU A 1 103 ? -3.969 1.295 12.094 1.00 94.06 103 GLU A CA 1
ATOM 816 C C . GLU A 1 103 ? -4.457 2.689 12.506 1.00 94.06 103 GLU A C 1
ATOM 818 O O . GLU A 1 103 ? -5.585 3.064 12.187 1.00 94.06 103 GLU A O 1
ATOM 823 N N . GLU A 1 104 ? -3.616 3.469 13.185 1.00 92.12 104 GLU A N 1
ATOM 824 C CA . GLU A 1 104 ? -3.912 4.850 13.578 1.00 92.12 104 GLU A CA 1
ATOM 825 C C . GLU A 1 104 ? -4.119 5.741 12.352 1.00 92.12 104 GLU A C 1
ATOM 827 O O . GLU A 1 104 ? -5.138 6.420 12.262 1.00 92.12 104 GLU A O 1
ATOM 832 N N . ALA A 1 105 ? -3.234 5.657 11.357 1.00 92.50 105 ALA A N 1
ATOM 833 C CA . ALA A 1 105 ? -3.385 6.388 10.103 1.00 92.50 105 ALA A CA 1
ATOM 834 C C . ALA A 1 105 ? -4.608 5.931 9.287 1.00 92.50 105 ALA A C 1
ATOM 836 O O . ALA A 1 105 ? -5.323 6.756 8.719 1.00 92.50 105 ALA A O 1
ATOM 837 N N . TYR A 1 106 ? -4.884 4.623 9.244 1.00 93.50 106 TYR A N 1
ATOM 838 C CA . TYR A 1 106 ? -6.014 4.052 8.506 1.00 93.50 106 TYR A CA 1
ATOM 839 C C . TYR A 1 106 ? -7.366 4.474 9.098 1.00 93.50 106 TYR A C 1
ATOM 841 O O . TYR A 1 106 ? -8.318 4.682 8.353 1.00 93.50 106 TYR A O 1
ATOM 849 N N . LYS A 1 107 ? -7.467 4.638 10.425 1.00 93.62 107 LYS A N 1
ATOM 850 C CA . LYS A 1 107 ? -8.683 5.138 11.097 1.00 93.62 107 LYS A CA 1
ATOM 851 C C . LYS A 1 107 ? -9.035 6.583 10.731 1.00 93.62 107 LYS A C 1
ATOM 853 O O . LYS A 1 107 ? -10.168 6.991 10.958 1.00 93.62 107 LYS A O 1
ATOM 858 N N . LEU A 1 108 ? -8.078 7.343 10.197 1.00 89.50 108 LEU A N 1
ATOM 859 C CA . LEU A 1 108 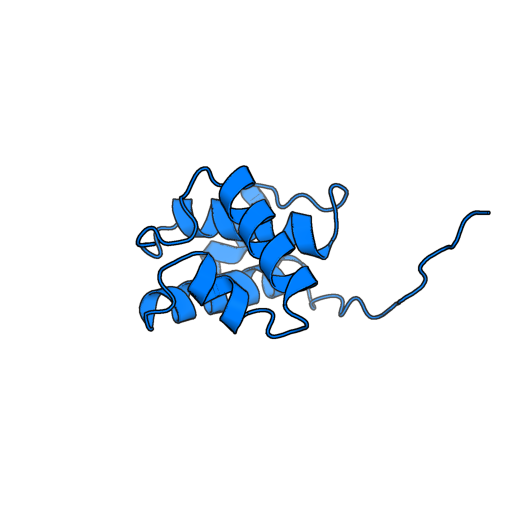? -8.255 8.740 9.795 1.00 89.50 108 LEU A CA 1
ATOM 860 C C . LEU A 1 108 ? -8.636 8.902 8.313 1.00 89.50 108 LEU A C 1
ATOM 862 O O . LEU A 1 108 ? -8.742 10.038 7.841 1.00 89.50 108 LEU A O 1
ATOM 866 N N . LEU A 1 109 ? -8.747 7.810 7.547 1.00 84.88 109 LEU A N 1
ATOM 867 C CA . LEU A 1 109 ? -9.115 7.847 6.124 1.00 84.88 109 LEU A CA 1
ATOM 868 C C . LEU A 1 109 ? -10.533 8.374 5.918 1.00 84.88 109 LEU A C 1
ATOM 870 O O . LEU A 1 109 ? -10.639 9.323 5.102 1.00 84.88 109 LEU A O 1
#

Radius of gyration: 14.13 Å; Cα contacts (8 Å, |Δi|>4): 104; chains: 1; bounding box: 45×30×31 Å

Foldseek 3Di:
DDPPPPPDDPPCPPDPLQVLLVVLVLLQVCLVVPCFFLLSSLCVVDVDDPVLSVVLLVQLCVQLVNDRPDGHHSDLVSSLSNSQSNCCSVPNPVDGDDPVSSVSSNVVD

Solvent-accessible surface area (backbone atoms only — not comparable to full-atom values): 6311 Å² total; per-residue (Å²): 136,85,80,78,83,80,78,82,76,77,78,73,41,97,42,72,46,57,42,49,25,52,52,52,52,50,55,39,53,39,27,77,72,68,30,25,18,49,46,51,34,44,52,66,74,49,77,54,66,69,72,60,38,51,51,48,35,53,49,41,23,66,70,58,73,46,59,44,80,43,82,53,63,76,42,70,69,51,49,51,46,50,50,39,35,48,45,30,68,78,63,34,85,88,49,73,68,46,71,66,56,51,51,59,13,58,76,70,109

Mean predicted aligned error: 7.06 Å

Nearest PDB structures (foldseek):
  2jpo-assembly1_A  TM=3.266E-01  e=1.881E+00  Antheraea polyphemus

pLDDT: mean 84.67, std 17.24, range [34.12, 97.25]

Sequence (109 aa):
MHQNNTDGIFEQFSTFEYGLRAMIKQVKTDIDKGHNSIAKLISKYAPSKENTTENYIKYVAAQTGIDRNAGLVSTKTALRNLIKAMVRFENGQNYPVSDKQFEEAYKLL